Protein AF-A0A6H1ZVX9-F1 (afdb_monomer)

pLDDT: mean 94.11, std 7.65, range [53.47, 97.94]

Solvent-accessible surface area (backbone atoms only — not comparable to full-atom values): 3817 Å² total; per-residue (Å²): 122,76,48,74,65,56,54,50,51,45,50,50,26,36,77,77,64,75,38,48,78,73,39,88,58,40,76,80,45,39,66,38,38,51,73,76,42,42,68,59,56,51,52,51,52,50,51,54,49,52,54,52,53,51,50,51,51,54,49,50,59,57,60,77,74,110

Sequence (66 aa):
MISEEDLRMIQYFWEEKGDIERWTSWKDKLPSILEEAPELVVAWNNYKITTRTLTTIIKGLVYEQL

Foldseek 3Di:
DQDPVNVVLQVCCCVPPVDSPVPVCCVVCVVVCCVPPVVVVVVRVVVVVVVVVVVVVVVVVVVVVD

Structure (mmCIF, N/CA/C/O backbone):
data_AF-A0A6H1ZVX9-F1
#
_entry.id   AF-A0A6H1ZVX9-F1
#
loop_
_atom_site.group_PDB
_atom_site.id
_atom_site.type_symbol
_atom_site.label_atom_id
_atom_site.label_alt_id
_atom_site.label_comp_id
_atom_site.label_asym_id
_atom_site.label_entity_id
_atom_site.label_seq_id
_atom_site.pdbx_PDB_ins_code
_atom_site.Cartn_x
_atom_site.Cartn_y
_atom_site.Cartn_z
_atom_site.occupancy
_atom_site.B_iso_or_equiv
_atom_site.auth_seq_id
_atom_site.auth_comp_id
_atom_site.auth_asym_id
_atom_site.auth_atom_id
_atom_site.pdbx_PDB_model_num
ATOM 1 N N . MET A 1 1 ? 13.397 -1.103 -12.246 1.00 86.94 1 MET A N 1
ATOM 2 C CA . MET A 1 1 ? 12.434 -0.585 -13.234 1.00 86.94 1 MET A CA 1
ATOM 3 C C . MET A 1 1 ? 11.049 -1.075 -12.878 1.00 86.94 1 MET A C 1
ATOM 5 O O . MET A 1 1 ? 10.801 -2.281 -12.940 1.00 86.94 1 MET A O 1
ATOM 9 N N . ILE A 1 2 ? 10.179 -0.154 -12.477 1.00 91.75 2 ILE A N 1
ATOM 10 C CA . ILE A 1 2 ? 8.747 -0.388 -12.305 1.00 91.75 2 ILE A CA 1
ATOM 11 C C . ILE A 1 2 ? 8.115 -0.408 -13.701 1.00 91.75 2 ILE A C 1
ATOM 13 O O . ILE A 1 2 ? 8.311 0.509 -14.495 1.00 91.75 2 ILE A O 1
ATOM 17 N N . SER A 1 3 ? 7.376 -1.465 -14.027 1.00 95.62 3 SER A N 1
ATOM 18 C CA . SER A 1 3 ? 6.648 -1.566 -15.297 1.00 95.62 3 SER A CA 1
ATOM 19 C C . SER A 1 3 ? 5.255 -0.930 -15.218 1.00 95.62 3 SER A C 1
ATOM 21 O O . SER A 1 3 ? 4.716 -0.719 -14.134 1.00 95.62 3 SER A O 1
ATOM 23 N N . GLU A 1 4 ? 4.622 -0.682 -16.369 1.00 95.56 4 GLU A N 1
ATOM 24 C CA . GLU A 1 4 ? 3.215 -0.246 -16.401 1.00 95.56 4 GLU A CA 1
ATOM 25 C C . GLU A 1 4 ? 2.274 -1.254 -15.728 1.00 95.56 4 GLU A C 1
ATOM 27 O O . GLU A 1 4 ? 1.312 -0.856 -15.074 1.00 95.56 4 GLU A O 1
ATOM 32 N N . GLU A 1 5 ? 2.555 -2.5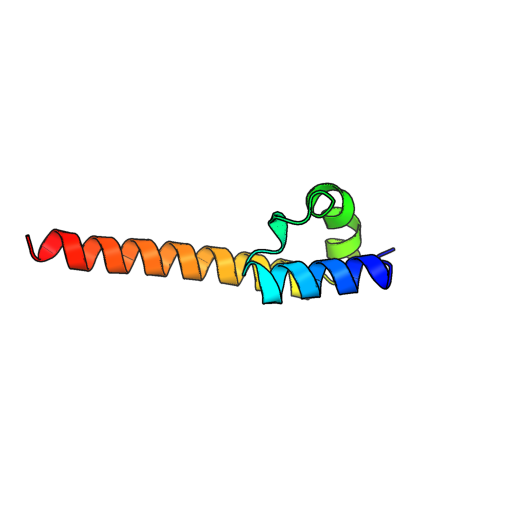52 -15.858 1.00 96.38 5 GLU A N 1
ATOM 33 C CA . GLU A 1 5 ? 1.776 -3.595 -15.188 1.00 96.38 5 GLU A CA 1
ATOM 34 C C . GLU A 1 5 ? 1.925 -3.501 -13.667 1.00 96.38 5 GLU A C 1
ATOM 36 O O . GLU A 1 5 ? 0.934 -3.579 -12.950 1.00 96.38 5 GLU A O 1
ATOM 41 N N . ASP A 1 6 ? 3.137 -3.241 -13.164 1.00 95.88 6 ASP A N 1
ATOM 42 C CA . ASP A 1 6 ? 3.359 -3.028 -11.730 1.00 95.88 6 ASP A CA 1
ATOM 43 C C . ASP A 1 6 ? 2.502 -1.853 -11.214 1.00 95.88 6 ASP A C 1
ATOM 45 O O . ASP A 1 6 ? 1.860 -1.966 -10.170 1.00 95.88 6 ASP A O 1
ATOM 49 N N . LEU A 1 7 ? 2.413 -0.752 -11.971 1.00 95.44 7 LEU A N 1
ATOM 50 C CA . LEU A 1 7 ? 1.565 0.396 -11.620 1.00 95.44 7 LEU A CA 1
ATOM 51 C C . LEU A 1 7 ? 0.070 0.044 -11.631 1.00 95.44 7 LEU A C 1
ATOM 53 O O . LEU A 1 7 ? -0.657 0.436 -10.715 1.00 95.44 7 LEU A O 1
ATOM 57 N N . ARG A 1 8 ? -0.389 -0.736 -12.619 1.00 97.25 8 ARG A N 1
ATOM 58 C CA . ARG A 1 8 ? -1.776 -1.232 -12.681 1.00 97.25 8 ARG A CA 1
ATOM 59 C C . ARG A 1 8 ? -2.107 -2.132 -11.495 1.00 97.25 8 ARG A C 1
ATOM 61 O O . ARG A 1 8 ? -3.189 -2.006 -10.928 1.00 97.25 8 ARG A O 1
ATOM 68 N N . MET A 1 9 ? -1.180 -2.997 -11.083 1.00 97.50 9 MET A N 1
ATOM 69 C CA . MET A 1 9 ? -1.375 -3.867 -9.922 1.00 97.50 9 MET A CA 1
ATOM 70 C C . MET A 1 9 ? -1.456 -3.066 -8.623 1.00 97.50 9 MET A C 1
ATOM 72 O O . MET A 1 9 ? -2.334 -3.333 -7.801 1.00 97.50 9 MET A O 1
ATOM 76 N N . ILE A 1 10 ? -0.600 -2.054 -8.450 1.00 96.44 10 ILE A N 1
ATOM 77 C CA . ILE A 1 10 ? -0.658 -1.136 -7.302 1.00 96.44 10 ILE A CA 1
ATOM 78 C C . ILE A 1 10 ? -2.021 -0.437 -7.251 1.00 96.44 10 ILE A C 1
ATOM 80 O O . ILE A 1 10 ? -2.664 -0.443 -6.200 1.00 96.44 10 ILE A O 1
ATOM 84 N N . GLN A 1 11 ? -2.487 0.109 -8.381 1.00 97.12 11 GLN A N 1
ATOM 85 C CA . GLN A 1 11 ? -3.798 0.755 -8.470 1.00 97.12 11 GLN A CA 1
ATOM 86 C C . GLN A 1 11 ? -4.931 -0.219 -8.124 1.00 97.12 11 GLN A C 1
ATOM 88 O O . GLN A 1 11 ? -5.739 0.072 -7.246 1.00 97.12 11 GLN A O 1
ATOM 93 N N . TYR A 1 12 ? -4.961 -1.391 -8.761 1.00 97.69 12 TYR A N 1
ATOM 94 C CA . TYR A 1 12 ? -5.993 -2.402 -8.538 1.00 97.69 12 TYR A CA 1
ATOM 95 C C . TYR A 1 12 ? -6.078 -2.819 -7.066 1.00 97.69 12 TYR A C 1
ATOM 97 O O . TYR A 1 12 ? -7.159 -2.824 -6.482 1.00 97.69 12 TYR A O 1
ATOM 105 N N . PHE A 1 13 ? -4.952 -3.151 -6.429 1.00 97.75 13 PHE A N 1
ATOM 106 C CA . PHE A 1 13 ? -4.966 -3.587 -5.031 1.00 97.75 13 PHE A CA 1
ATOM 107 C C . PHE A 1 13 ? -5.332 -2.464 -4.058 1.00 97.75 13 PHE A C 1
ATOM 109 O O . PHE A 1 13 ? -5.959 -2.726 -3.027 1.00 97.75 13 PHE A O 1
ATOM 116 N N . TRP A 1 14 ? -4.996 -1.219 -4.391 1.00 96.50 14 TRP A N 1
ATOM 117 C CA . TRP A 1 14 ? -5.470 -0.071 -3.635 1.00 96.50 14 TRP A CA 1
ATOM 118 C C . TRP A 1 14 ? -6.989 0.097 -3.750 1.00 96.50 14 TRP A C 1
ATOM 120 O O . TRP A 1 14 ? -7.673 0.100 -2.730 1.00 96.50 14 TRP A O 1
ATOM 130 N N . GLU A 1 15 ? -7.525 0.174 -4.967 1.00 97.00 15 GLU A N 1
ATOM 131 C CA . GLU A 1 15 ? -8.949 0.434 -5.208 1.00 97.00 15 GLU A CA 1
ATOM 132 C C . GLU A 1 15 ? -9.842 -0.716 -4.718 1.00 97.00 15 GLU A C 1
ATOM 134 O O . GLU A 1 15 ? -10.853 -0.485 -4.059 1.00 97.00 15 GLU A O 1
ATOM 139 N N . GLU A 1 16 ? -9.442 -1.965 -4.961 1.00 97.31 16 GLU A N 1
ATOM 140 C CA . GLU A 1 16 ? -10.279 -3.134 -4.674 1.00 97.31 16 GLU A CA 1
ATOM 141 C C . GLU A 1 16 ? -10.105 -3.695 -3.267 1.00 97.31 16 GLU A C 1
ATOM 143 O O . GLU A 1 16 ? -10.992 -4.389 -2.756 1.00 97.31 16 GLU A O 1
ATOM 148 N N . LYS A 1 17 ? -8.929 -3.507 -2.658 1.00 93.81 17 LYS A N 1
ATOM 149 C CA . LYS A 1 17 ? -8.601 -4.127 -1.365 1.00 93.81 17 LYS A CA 1
ATOM 150 C C . LYS A 1 17 ? -8.228 -3.128 -0.278 1.00 93.81 17 LYS A C 1
ATOM 152 O O . LYS A 1 17 ? -8.148 -3.551 0.876 1.00 93.81 17 LYS A O 1
ATOM 157 N N . GLY A 1 18 ? -8.000 -1.857 -0.617 1.00 94.94 18 GLY A N 1
ATOM 158 C CA . GLY A 1 18 ? -7.493 -0.843 0.311 1.00 94.94 18 GLY A CA 1
ATOM 159 C C . GLY A 1 18 ? -6.092 -1.157 0.841 1.00 94.94 18 GLY A C 1
ATOM 160 O O . GLY A 1 18 ? -5.691 -0.627 1.875 1.00 94.94 18 GLY A O 1
ATOM 161 N N . ASP A 1 19 ? -5.369 -2.073 0.188 1.00 95.62 19 ASP A N 1
ATOM 162 C CA . ASP A 1 19 ? -4.110 -2.609 0.695 1.00 95.62 19 ASP A CA 1
ATOM 163 C C . ASP A 1 19 ? -3.229 -3.124 -0.444 1.00 95.62 19 ASP A C 1
ATOM 165 O O . ASP A 1 19 ? -3.448 -4.213 -0.984 1.00 95.62 19 ASP A O 1
ATOM 169 N N . ILE A 1 20 ? -2.208 -2.333 -0.782 1.00 95.56 20 ILE A N 1
ATOM 170 C CA . ILE A 1 20 ? -1.259 -2.644 -1.855 1.00 95.56 20 ILE A CA 1
ATOM 171 C C . ILE A 1 20 ? -0.331 -3.814 -1.501 1.00 95.56 20 ILE A C 1
ATOM 173 O O . ILE A 1 20 ? 0.180 -4.474 -2.402 1.00 95.56 20 ILE A O 1
ATOM 177 N N . GLU A 1 21 ? -0.151 -4.143 -0.214 1.00 95.69 21 GLU A N 1
ATOM 178 C CA . GLU A 1 21 ? 0.698 -5.269 0.210 1.00 95.69 21 GLU A CA 1
ATOM 179 C C . GLU A 1 21 ? 0.049 -6.632 -0.059 1.00 95.69 21 GLU A C 1
ATOM 181 O O . GLU A 1 21 ? 0.710 -7.667 0.042 1.00 95.69 21 GLU A O 1
ATOM 186 N N . ARG A 1 22 ? -1.236 -6.653 -0.441 1.00 95.81 22 ARG A N 1
ATOM 187 C CA . ARG A 1 22 ? -1.919 -7.866 -0.915 1.00 95.81 22 ARG A CA 1
ATOM 188 C C . ARG A 1 22 ? -1.480 -8.293 -2.306 1.00 95.81 22 ARG A C 1
ATOM 190 O O . ARG A 1 22 ? -1.729 -9.436 -2.691 1.00 95.81 22 ARG A O 1
ATOM 197 N N . TRP A 1 23 ? -0.815 -7.413 -3.046 1.00 96.62 23 TRP A N 1
ATOM 198 C CA . TRP A 1 23 ? -0.113 -7.820 -4.244 1.00 96.62 23 TRP A CA 1
ATOM 199 C C . TRP A 1 23 ? 1.088 -8.683 -3.865 1.00 96.62 23 TRP A C 1
ATOM 201 O O . TRP A 1 23 ? 2.034 -8.216 -3.234 1.00 96.62 23 TRP A O 1
ATOM 211 N N . THR A 1 24 ? 1.077 -9.950 -4.273 1.00 95.62 24 THR A N 1
ATOM 212 C CA . THR A 1 24 ? 2.108 -10.930 -3.892 1.00 95.62 24 THR A CA 1
ATOM 213 C C . THR A 1 24 ? 3.526 -10.496 -4.255 1.00 95.62 24 THR A C 1
ATOM 215 O O . THR A 1 24 ? 4.458 -10.828 -3.531 1.00 95.62 24 THR A O 1
ATOM 218 N N . SER A 1 25 ? 3.693 -9.729 -5.336 1.00 95.62 25 SER A N 1
ATOM 219 C CA . SER A 1 25 ? 5.000 -9.240 -5.793 1.00 95.62 25 SER A CA 1
ATOM 220 C C . SER A 1 25 ? 5.407 -7.899 -5.178 1.00 95.62 25 SER A C 1
ATOM 222 O O . SER A 1 25 ? 6.508 -7.430 -5.454 1.00 95.62 25 SER A O 1
ATOM 224 N N . TRP A 1 26 ? 4.575 -7.287 -4.324 1.00 94.75 26 TRP A N 1
ATOM 225 C CA . TRP A 1 26 ? 4.866 -5.990 -3.703 1.00 94.75 26 TRP A CA 1
ATOM 226 C C . TRP A 1 26 ? 6.231 -5.974 -3.009 1.00 94.75 26 TRP A C 1
ATOM 228 O O . TRP A 1 26 ? 7.030 -5.067 -3.224 1.00 94.75 26 TRP A O 1
ATOM 238 N N . LYS A 1 27 ? 6.525 -7.003 -2.202 1.00 94.69 27 LYS A N 1
ATOM 239 C CA . LYS A 1 27 ? 7.789 -7.094 -1.455 1.00 94.69 27 LYS A CA 1
ATOM 240 C C . LYS A 1 27 ? 9.004 -7.178 -2.374 1.00 94.69 27 LYS A C 1
ATOM 242 O O . LYS A 1 27 ? 10.002 -6.516 -2.107 1.00 94.69 27 L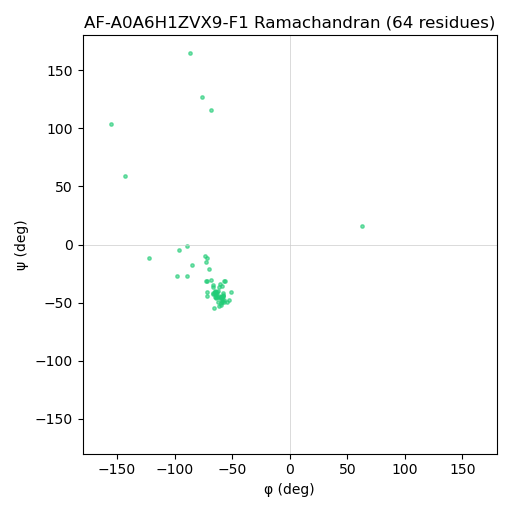YS A O 1
ATOM 247 N N . ASP A 1 28 ? 8.899 -7.948 -3.451 1.00 96.25 28 ASP A N 1
ATOM 248 C CA . ASP A 1 28 ? 9.992 -8.139 -4.407 1.00 96.25 28 ASP A CA 1
ATOM 249 C C . ASP A 1 28 ? 10.224 -6.881 -5.252 1.00 96.25 28 ASP A C 1
ATOM 251 O O . ASP A 1 28 ? 11.351 -6.579 -5.637 1.00 96.25 28 ASP A O 1
ATOM 255 N N . LYS A 1 29 ? 9.155 -6.122 -5.520 1.00 95.38 29 LYS A N 1
ATOM 256 C CA . LYS A 1 29 ? 9.189 -4.878 -6.297 1.00 95.38 29 LYS A CA 1
ATOM 257 C C . LYS A 1 29 ? 9.539 -3.652 -5.462 1.00 95.38 29 LYS A C 1
ATOM 259 O O . LYS A 1 29 ? 9.966 -2.648 -6.028 1.00 95.38 29 LYS A O 1
ATOM 264 N N . LEU A 1 30 ? 9.420 -3.736 -4.137 1.00 95.00 30 LEU A N 1
ATOM 265 C CA . LEU A 1 30 ? 9.661 -2.625 -3.220 1.00 95.00 30 LEU A CA 1
ATOM 266 C C . LEU A 1 30 ? 11.012 -1.917 -3.438 1.00 95.00 30 LEU A C 1
ATOM 268 O O . LEU A 1 30 ? 11.002 -0.690 -3.405 1.00 95.00 30 LEU A O 1
ATOM 272 N N . PRO A 1 31 ? 12.148 -2.600 -3.703 1.00 96.50 31 PRO A N 1
ATOM 273 C CA . PRO A 1 31 ? 13.409 -1.911 -3.980 1.00 96.50 31 PRO A CA 1
ATOM 274 C C . PRO A 1 31 ? 13.338 -0.999 -5.211 1.00 96.50 31 PRO A C 1
ATOM 276 O O . PRO A 1 31 ? 13.737 0.156 -5.130 1.00 96.50 31 PRO A O 1
ATOM 279 N N . SER A 1 32 ? 12.771 -1.481 -6.324 1.00 96.06 32 SER A N 1
ATOM 280 C CA . SER A 1 32 ? 12.582 -0.661 -7.530 1.00 96.06 32 SER A CA 1
ATOM 281 C C . SER A 1 32 ? 11.568 0.458 -7.305 1.00 96.06 32 SER A C 1
ATOM 283 O O . SER A 1 32 ? 11.763 1.569 -7.781 1.00 96.06 32 SER A O 1
ATOM 285 N N . ILE A 1 33 ? 10.513 0.193 -6.531 1.00 95.94 33 ILE A N 1
ATOM 286 C CA . ILE A 1 33 ? 9.519 1.212 -6.180 1.00 95.94 33 ILE A CA 1
ATOM 287 C C . ILE A 1 33 ? 10.141 2.317 -5.325 1.00 95.94 33 ILE A C 1
ATOM 289 O O . ILE A 1 33 ? 9.860 3.489 -5.542 1.00 95.94 33 ILE A O 1
ATOM 293 N N . LEU A 1 34 ? 11.013 1.964 -4.383 1.00 96.19 34 LEU A N 1
ATOM 294 C CA . LEU A 1 34 ? 11.711 2.932 -3.545 1.00 96.19 34 LEU A CA 1
ATOM 295 C C . LEU A 1 34 ? 12.697 3.794 -4.345 1.00 96.19 34 LEU A C 1
ATOM 297 O O . LEU A 1 34 ? 12.870 4.964 -4.024 1.00 96.19 34 LEU A O 1
ATOM 301 N N . GLU A 1 35 ? 13.343 3.218 -5.358 1.00 96.50 35 GLU A N 1
ATOM 302 C CA . GLU A 1 35 ? 14.273 3.9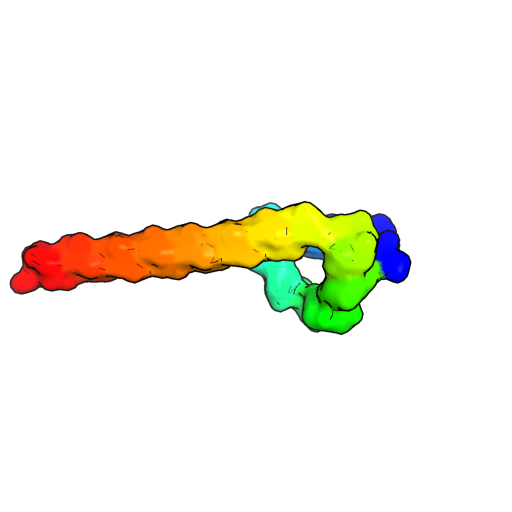36 -6.232 1.00 96.50 35 GLU A CA 1
ATOM 303 C C . GLU A 1 35 ? 13.548 4.900 -7.182 1.00 96.50 35 GLU A C 1
ATOM 305 O O . GLU A 1 35 ? 13.972 6.041 -7.342 1.00 96.50 35 GLU A O 1
ATOM 310 N N . GLU A 1 36 ? 12.449 4.457 -7.794 1.00 96.62 36 GLU A N 1
ATOM 311 C CA . GLU A 1 36 ? 11.794 5.188 -8.888 1.00 96.62 36 GLU A CA 1
ATOM 312 C C . GLU A 1 36 ? 10.588 6.030 -8.446 1.00 96.62 36 GLU A C 1
ATOM 314 O O . GLU A 1 36 ? 10.276 7.021 -9.099 1.00 96.62 36 GLU A O 1
ATOM 319 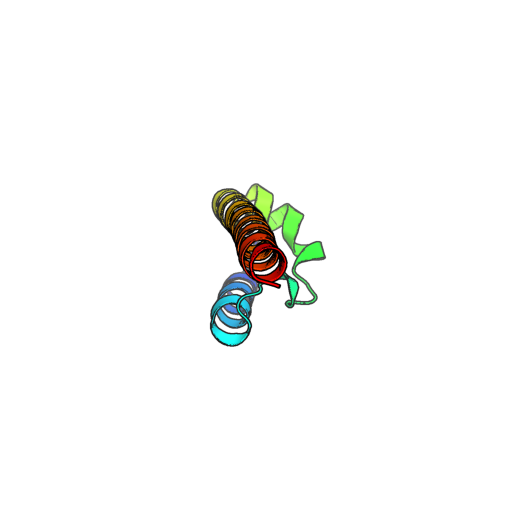N N . ALA A 1 37 ? 9.912 5.651 -7.358 1.00 95.44 37 ALA A N 1
ATOM 320 C CA . ALA A 1 37 ? 8.724 6.327 -6.825 1.00 95.44 37 ALA A CA 1
ATOM 321 C C . ALA A 1 37 ? 8.712 6.324 -5.276 1.00 95.44 37 ALA A C 1
ATOM 323 O O . ALA A 1 37 ? 7.783 5.789 -4.649 1.00 95.44 37 ALA A O 1
ATOM 324 N N . PRO A 1 38 ? 9.739 6.890 -4.610 1.00 96.19 38 PRO A N 1
ATOM 325 C CA . PRO A 1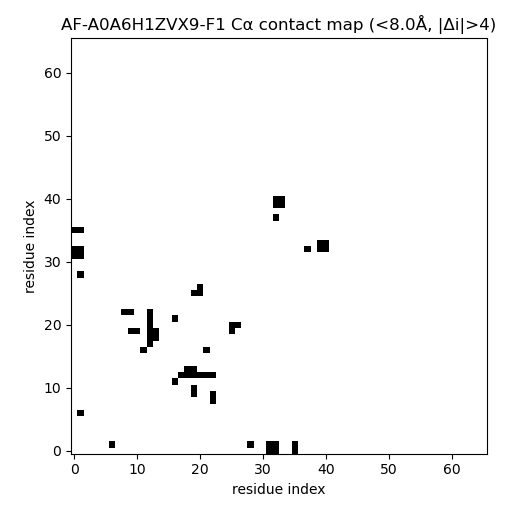 38 ? 9.848 6.892 -3.148 1.00 96.19 38 PRO A CA 1
ATOM 326 C C . PRO A 1 38 ? 8.637 7.529 -2.447 1.00 96.19 38 PRO A C 1
ATOM 328 O O . PRO A 1 38 ? 8.258 7.106 -1.351 1.00 96.19 38 PRO A O 1
ATOM 331 N N . GLU A 1 39 ? 7.993 8.515 -3.070 1.00 96.75 39 GLU A N 1
ATOM 332 C CA . GLU A 1 39 ? 6.800 9.189 -2.561 1.00 96.75 39 GLU A CA 1
ATOM 333 C C . GLU A 1 39 ? 5.615 8.237 -2.366 1.00 96.75 39 GLU A C 1
ATOM 335 O O . GLU A 1 39 ? 4.876 8.386 -1.390 1.00 96.75 39 GLU A O 1
ATOM 340 N N . LEU A 1 40 ? 5.470 7.215 -3.217 1.00 95.25 40 LEU A N 1
ATOM 341 C CA . LEU A 1 40 ? 4.435 6.193 -3.068 1.00 95.25 40 LEU A CA 1
ATOM 342 C C . LEU A 1 40 ? 4.663 5.382 -1.788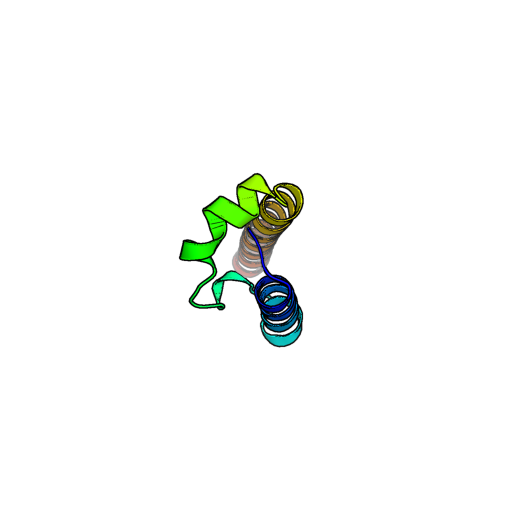 1.00 95.25 40 LEU A C 1
ATOM 344 O O . LEU A 1 40 ? 3.734 5.153 -1.012 1.00 95.25 40 LEU A O 1
ATOM 348 N N . VAL A 1 41 ? 5.910 4.977 -1.540 1.00 96.00 41 VAL A N 1
ATOM 349 C CA . VAL A 1 41 ? 6.283 4.204 -0.346 1.00 96.00 41 VAL A CA 1
ATOM 350 C C . VAL A 1 41 ? 6.068 5.033 0.920 1.00 96.00 41 VAL A C 1
ATOM 352 O O . VAL A 1 41 ? 5.535 4.528 1.913 1.00 96.00 41 VAL A O 1
ATOM 355 N N . VAL A 1 42 ? 6.442 6.315 0.890 1.00 97.56 42 VAL A N 1
ATOM 356 C CA . VAL A 1 42 ? 6.213 7.252 1.999 1.00 97.56 42 VAL A CA 1
ATOM 357 C C . VAL A 1 42 ? 4.717 7.421 2.266 1.00 97.56 42 VAL A C 1
ATOM 359 O O . VAL A 1 42 ? 4.283 7.264 3.409 1.00 97.56 42 VAL A O 1
ATOM 362 N N . ALA A 1 43 ? 3.915 7.681 1.230 1.00 97.19 43 ALA A N 1
ATOM 363 C CA . ALA A 1 43 ? 2.469 7.840 1.357 1.00 97.19 43 ALA A CA 1
ATOM 364 C C . ALA A 1 43 ? 1.806 6.579 1.934 1.00 97.19 43 ALA A C 1
ATOM 366 O O . ALA A 1 43 ? 1.018 6.670 2.879 1.00 97.19 43 ALA A O 1
ATOM 367 N N . TRP A 1 44 ? 2.184 5.397 1.439 1.00 96.25 44 TRP A N 1
ATOM 368 C CA . TRP A 1 44 ? 1.674 4.120 1.935 1.00 96.25 44 TRP A CA 1
ATOM 369 C C . TRP A 1 44 ? 2.026 3.872 3.408 1.00 96.25 44 TRP A C 1
ATOM 371 O O . TRP A 1 44 ? 1.173 3.484 4.212 1.00 96.25 44 TRP A O 1
ATOM 381 N N . ASN A 1 45 ? 3.274 4.129 3.803 1.00 96.00 45 ASN A N 1
ATOM 382 C CA . ASN A 1 45 ? 3.693 3.967 5.194 1.00 96.00 45 ASN A CA 1
ATOM 383 C C . ASN A 1 45 ? 2.962 4.933 6.133 1.00 96.00 45 ASN A C 1
ATOM 385 O O . ASN A 1 45 ? 2.498 4.509 7.195 1.00 96.00 45 ASN A O 1
ATOM 389 N N . ASN A 1 46 ? 2.786 6.191 5.725 1.00 97.94 46 ASN A N 1
ATOM 390 C CA . ASN A 1 46 ? 2.017 7.175 6.485 1.00 97.94 46 ASN A CA 1
ATOM 391 C C . ASN A 1 46 ? 0.555 6.743 6.646 1.00 97.94 46 ASN A C 1
ATOM 393 O O . ASN A 1 46 ? 0.023 6.784 7.755 1.00 97.94 46 ASN A O 1
ATOM 397 N N . TYR A 1 47 ? -0.078 6.259 5.573 1.00 96.75 47 TYR A N 1
ATOM 398 C CA . TYR A 1 47 ? -1.439 5.726 5.624 1.00 96.75 47 TYR A CA 1
ATOM 399 C C .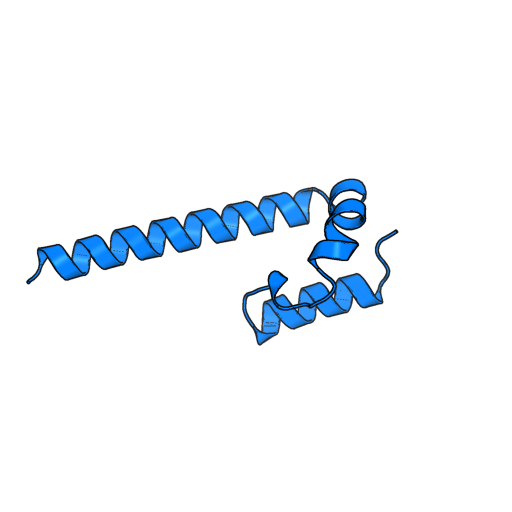 TYR A 1 47 ? -1.572 4.578 6.636 1.00 96.75 47 TYR A C 1
ATOM 401 O O . TYR A 1 47 ? -2.472 4.600 7.483 1.00 96.75 47 TYR A O 1
ATOM 409 N N . LYS A 1 48 ? -0.652 3.603 6.614 1.00 95.56 48 LYS A N 1
ATOM 410 C CA . LYS A 1 48 ? -0.650 2.481 7.570 1.00 95.56 48 LYS A CA 1
ATOM 411 C C . LYS A 1 48 ? -0.523 2.953 9.016 1.00 95.56 48 LYS A C 1
ATOM 413 O O . LYS A 1 48 ? -1.243 2.454 9.883 1.00 95.56 48 LYS A O 1
ATOM 418 N N . ILE A 1 49 ? 0.390 3.888 9.287 1.00 96.94 49 ILE A N 1
ATOM 419 C CA . ILE A 1 49 ? 0.591 4.447 10.630 1.00 96.94 49 ILE A CA 1
ATOM 420 C C . ILE A 1 49 ? -0.689 5.139 11.095 1.00 96.94 49 ILE A C 1
ATOM 422 O O . ILE A 1 49 ? -1.215 4.788 12.148 1.00 96.94 49 ILE A O 1
ATOM 426 N N . THR A 1 50 ? -1.234 6.051 10.290 1.00 97.25 50 THR A N 1
ATOM 427 C CA . THR A 1 50 ? -2.460 6.785 10.626 1.00 97.25 50 THR A CA 1
ATOM 428 C C . THR A 1 50 ? -3.634 5.842 10.874 1.00 97.25 50 THR A C 1
ATOM 430 O O . THR A 1 50 ? -4.342 5.996 11.866 1.00 97.25 50 THR A O 1
ATOM 433 N N . THR A 1 51 ? -3.809 4.817 10.037 1.00 95.50 51 THR A N 1
ATOM 434 C CA . THR A 1 51 ? -4.895 3.834 10.178 1.00 95.50 51 THR A CA 1
ATOM 435 C C . THR A 1 51 ? -4.772 3.032 11.474 1.00 95.50 51 THR A C 1
ATOM 437 O O . THR A 1 51 ? -5.760 2.831 12.186 1.00 95.50 51 THR A O 1
ATOM 440 N N . ARG A 1 52 ? -3.553 2.606 11.833 1.00 95.56 52 ARG A N 1
ATOM 441 C CA . ARG A 1 52 ? -3.281 1.921 13.108 1.00 95.56 52 ARG A CA 1
ATOM 442 C C . ARG A 1 52 ? -3.542 2.831 14.302 1.00 95.56 52 ARG A C 1
ATOM 444 O O . ARG A 1 52 ? -4.210 2.408 15.240 1.00 95.56 52 ARG A O 1
ATOM 451 N N . THR A 1 53 ? -3.067 4.072 14.252 1.00 97.50 53 THR A N 1
ATOM 452 C CA . THR A 1 53 ? -3.300 5.073 15.299 1.00 97.50 53 THR A CA 1
ATOM 453 C C . THR A 1 53 ? -4.792 5.321 15.501 1.00 97.50 53 THR A C 1
ATOM 455 O O . THR A 1 53 ? -5.276 5.225 16.626 1.00 97.50 53 THR A O 1
ATOM 458 N N . LEU A 1 54 ? -5.540 5.553 14.418 1.00 96.38 54 LEU A N 1
ATOM 459 C CA . LEU A 1 54 ? -6.990 5.738 14.468 1.00 96.38 54 LEU A CA 1
ATOM 460 C C . LEU A 1 54 ? -7.692 4.519 15.077 1.00 96.38 54 LEU A C 1
ATOM 462 O O . LEU A 1 54 ? -8.534 4.671 15.958 1.00 96.38 54 LEU A O 1
ATOM 466 N N . THR A 1 55 ? -7.304 3.311 14.663 1.00 96.12 55 THR A N 1
ATOM 467 C CA . THR A 1 55 ? -7.848 2.063 15.221 1.00 96.12 55 THR A CA 1
ATOM 468 C C . THR A 1 55 ? -7.619 1.972 16.730 1.00 96.12 55 THR A C 1
ATOM 470 O O . THR A 1 55 ? -8.528 1.595 17.467 1.00 96.12 55 THR A O 1
ATOM 473 N N . THR A 1 56 ? -6.421 2.318 17.206 1.00 96.69 56 THR A N 1
ATOM 474 C CA . THR A 1 56 ? -6.096 2.322 18.639 1.00 96.69 56 THR A CA 1
ATOM 475 C C . THR A 1 56 ? -6.934 3.340 19.408 1.00 96.69 56 THR A C 1
ATOM 477 O O . THR A 1 56 ? -7.486 2.990 20.447 1.00 96.69 56 THR A O 1
ATOM 480 N N . ILE A 1 57 ? -7.082 4.563 18.886 1.00 96.50 57 ILE A N 1
ATOM 481 C CA . ILE A 1 57 ? -7.910 5.610 19.506 1.00 96.50 57 ILE A CA 1
ATOM 482 C C . ILE A 1 57 ? -9.364 5.147 19.614 1.00 96.50 57 ILE A C 1
ATOM 484 O O . ILE A 1 57 ? -9.939 5.194 20.696 1.00 96.50 57 ILE A O 1
ATOM 488 N N . ILE A 1 58 ? -9.944 4.644 18.518 1.00 96.44 58 ILE A N 1
ATOM 489 C CA . ILE A 1 58 ? -11.329 4.153 18.503 1.00 96.44 58 ILE A CA 1
ATOM 490 C C . ILE A 1 58 ? -11.517 3.036 19.532 1.00 96.44 58 ILE A C 1
ATOM 492 O O . ILE A 1 58 ? -12.489 3.055 20.280 1.00 96.44 58 ILE A O 1
ATOM 496 N N . LYS A 1 59 ? -10.581 2.082 19.607 1.00 95.56 59 LYS A N 1
ATOM 497 C CA . LYS A 1 59 ? -10.632 1.024 20.623 1.00 95.56 59 LYS A CA 1
ATOM 498 C C . LYS A 1 59 ? -10.619 1.605 22.034 1.00 95.56 59 LYS A C 1
ATOM 500 O O . LYS A 1 59 ? -11.456 1.203 22.830 1.00 95.56 59 LYS A O 1
ATOM 505 N N . GLY A 1 60 ? -9.722 2.548 22.325 1.00 95.56 60 GLY A N 1
ATOM 506 C CA . GLY A 1 60 ? -9.674 3.232 23.621 1.00 95.56 60 GLY A CA 1
ATOM 507 C C . GLY A 1 60 ? -11.019 3.860 23.991 1.00 95.56 60 GLY A C 1
ATOM 508 O O . GLY A 1 60 ? -11.560 3.560 25.047 1.00 95.56 60 GLY A O 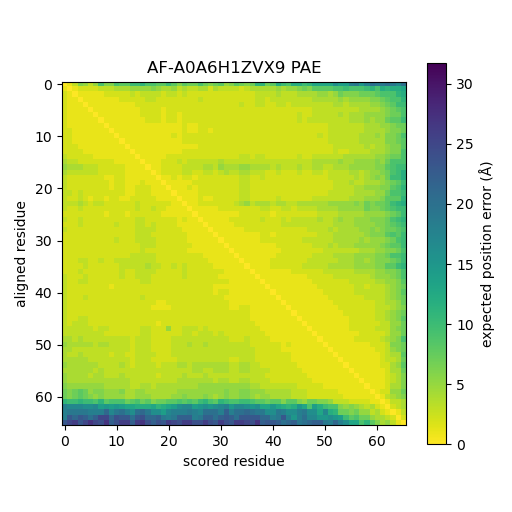1
ATOM 509 N N . LEU A 1 61 ? -11.617 4.616 23.066 1.00 95.06 61 LEU A N 1
ATOM 510 C CA . LEU A 1 61 ? -12.921 5.255 23.270 1.00 95.06 61 LEU A CA 1
ATOM 511 C C . LEU A 1 61 ? -14.058 4.255 23.526 1.00 95.06 61 LEU A C 1
ATOM 513 O O . LEU A 1 61 ? -14.950 4.545 24.315 1.00 95.06 61 LEU A O 1
ATOM 517 N N . VAL A 1 62 ? -14.046 3.094 22.865 1.00 92.31 62 VAL A N 1
ATOM 518 C CA . VAL A 1 62 ? -15.056 2.042 23.083 1.00 92.31 62 VAL A CA 1
ATOM 519 C C . VAL A 1 62 ? -14.859 1.353 24.435 1.00 92.31 62 VAL A C 1
ATOM 521 O O . VAL A 1 62 ? -15.839 1.079 25.119 1.00 92.31 62 VAL A O 1
ATOM 524 N N . TYR A 1 63 ? -13.614 1.074 24.833 1.00 80.88 63 TYR A N 1
ATOM 525 C CA . TYR A 1 63 ? -13.321 0.410 26.108 1.00 80.88 63 TYR A CA 1
ATOM 526 C C . TYR A 1 63 ? -13.543 1.314 27.327 1.00 80.88 63 TYR A C 1
ATOM 528 O O . TYR A 1 63 ? -13.935 0.806 28.366 1.00 80.88 63 TYR A O 1
ATOM 536 N N . GLU A 1 64 ? -13.333 2.628 27.215 1.00 71.00 64 GLU A N 1
ATOM 537 C CA . GLU A 1 64 ? -13.581 3.593 28.303 1.00 71.00 64 GLU A CA 1
ATOM 538 C C . GLU A 1 64 ? -15.078 3.841 28.584 1.00 71.00 64 GLU A C 1
ATOM 540 O O . GLU A 1 64 ? -15.421 4.458 29.592 1.00 71.00 64 GLU A O 1
ATOM 545 N N . GLN A 1 65 ? -15.972 3.384 27.702 1.00 60.22 65 GLN A N 1
ATOM 546 C CA . GLN A 1 65 ? -17.430 3.516 27.840 1.00 60.22 65 GLN A CA 1
ATOM 547 C C . GLN A 1 65 ? -18.113 2.279 28.454 1.00 60.22 65 GLN A C 1
ATOM 549 O O . GLN A 1 65 ? -19.327 2.315 28.668 1.00 60.22 65 GLN A O 1
ATOM 554 N N . LEU A 1 66 ? -17.362 1.200 28.706 1.00 53.47 66 LEU A N 1
ATOM 555 C CA . LEU A 1 66 ? -17.822 -0.048 29.334 1.00 53.47 66 LEU A CA 1
ATOM 556 C C . LEU A 1 66 ? -17.402 -0.107 30.806 1.00 53.47 66 LEU A C 1
ATOM 558 O O . LEU A 1 66 ? -18.213 -0.624 31.606 1.00 53.47 66 LEU A O 1
#

Organism: NCBI:txid1070528

Radius of gyration: 15.31 Å; Cα contacts (8 Å, |Δi|>4): 30; chains: 1; bounding box: 32×20×46 Å

S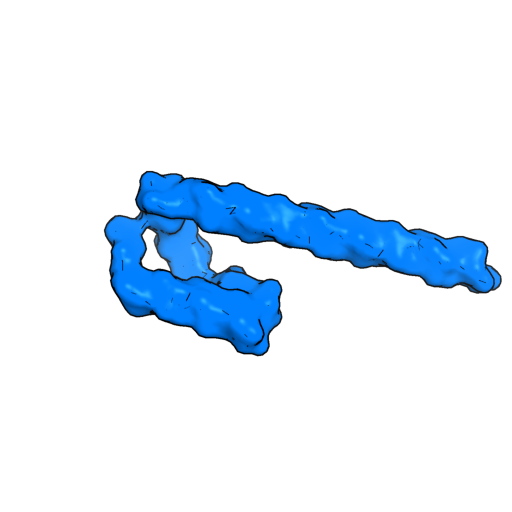econdary structure (DSSP, 8-state):
---HHHHHHHHHHHHHHS-GGGSTTHHHHHHHHHHH-HHHHHHHHHHHHHHHHHHHHHHHHHHTT-

Mean predicted aligned error: 3.66 Å